Protein AF-A0A2E0XHA6-F1 (afdb_monomer)

Sequence (82 aa):
MTDQELANLHQGYRHSLTRGVKELPPITERPCGKRGRLAKSAAHNLWDQLKKYEAAVVLLFHEFLISLSVIIVLNGIRGCPR

pLDDT: mean 83.77, std 13.19, range [46.0, 97.44]

Mean predicted aligned error: 8.91 Å

Solvent-accessible surface area (backbone atoms only — not comparable to full-atom values): 5152 Å² total; per-residue (Å²): 133,54,75,66,54,52,50,51,50,50,51,52,49,53,53,47,57,63,53,50,60,75,72,47,77,84,78,77,76,79,63,85,93,68,86,78,82,80,81,69,54,71,65,55,53,48,52,53,49,51,65,73,40,43,70,61,54,49,51,51,51,52,55,50,52,53,53,50,52,51,50,51,54,67,58,60,71,75,75,74,82,134

Secondary structure (DSSP, 8-state):
--HHHHHHHHHHHHHHHHHHHHTSPPPPPPPTT--S-----HHHHHHHHHHHTHHHHHHHHHHHHHHHHHHHHHHHTT----

Nearest PDB structures (foldseek):
  3r84-assembly11_V  TM=3.447E-01  e=8.730E-01  Saccharomyces cerevisiae
  7ocs-assembly1_D  TM=3.787E-01  e=7.583E-01  Acinetobacter baumannii ATCC 19606 = CIP 70.34 = JCM 6841
  6nr8-assembly1_4  TM=3.924E-01  e=2.890E+00  Homo sapiens
  8i7r-assembly1_D5  TM=3.456E-01  e=8.915E+00  Mus musculus

Structure (mmCIF, N/CA/C/O backbone):
data_AF-A0A2E0XHA6-F1
#
_entry.id   AF-A0A2E0XHA6-F1
#
loop_
_atom_site.group_PDB
_atom_site.id
_atom_site.type_symbol
_atom_site.label_atom_id
_atom_site.label_alt_id
_atom_site.label_comp_id
_atom_site.label_asym_id
_atom_site.label_entity_id
_atom_site.label_seq_id
_atom_site.pdbx_PDB_ins_code
_atom_site.Cartn_x
_atom_site.Cartn_y
_atom_site.Cartn_z
_atom_site.occupancy
_atom_site.B_iso_or_equiv
_atom_site.auth_seq_id
_atom_site.auth_comp_id
_atom_site.auth_asym_id
_atom_site.auth_atom_id
_atom_site.pdbx_PDB_model_num
ATOM 1 N N . MET A 1 1 ? -12.614 4.388 16.016 1.00 69.12 1 MET A N 1
ATOM 2 C CA . MET A 1 1 ? -12.276 5.417 15.018 1.00 69.12 1 MET A CA 1
ATOM 3 C C . MET A 1 1 ? -13.553 5.882 14.334 1.00 69.12 1 MET A C 1
ATOM 5 O O . MET A 1 1 ? -14.478 5.086 14.219 1.00 69.12 1 MET A O 1
ATOM 9 N N . THR A 1 2 ? -13.624 7.145 13.928 1.00 84.31 2 THR A N 1
ATOM 10 C CA . THR A 1 2 ? -14.708 7.702 13.098 1.00 84.31 2 THR A CA 1
ATOM 11 C C . THR A 1 2 ? -14.443 7.440 11.611 1.00 84.31 2 THR A C 1
ATOM 13 O O . THR A 1 2 ? -13.299 7.191 11.222 1.00 84.31 2 THR A O 1
ATOM 16 N N . ASP A 1 3 ? -15.468 7.554 10.759 1.00 87.44 3 ASP A N 1
ATOM 17 C CA . ASP A 1 3 ? -15.311 7.432 9.296 1.00 87.44 3 ASP A CA 1
ATOM 18 C C . ASP A 1 3 ? -14.249 8.395 8.740 1.00 87.44 3 ASP A C 1
ATOM 20 O O . ASP A 1 3 ? -13.495 8.060 7.824 1.00 87.44 3 ASP A O 1
ATOM 24 N N . GLN A 1 4 ? -14.126 9.579 9.348 1.00 89.56 4 GLN A N 1
ATOM 25 C CA . GLN A 1 4 ? -13.118 10.571 8.987 1.00 89.56 4 GLN A CA 1
ATOM 26 C C . GLN A 1 4 ? -11.692 10.097 9.297 1.00 89.56 4 GLN A C 1
ATOM 28 O O . GLN A 1 4 ? -10.777 10.307 8.500 1.00 89.56 4 GLN A O 1
ATOM 33 N N . GLU A 1 5 ? -11.477 9.456 10.445 1.00 87.69 5 GLU A N 1
ATOM 34 C CA . GLU A 1 5 ? -10.162 8.930 10.825 1.00 87.69 5 GLU A CA 1
ATOM 35 C C . GLU A 1 5 ? -9.741 7.777 9.909 1.00 87.69 5 GLU A C 1
ATOM 37 O O . GLU A 1 5 ? -8.576 7.701 9.511 1.00 87.69 5 GLU A O 1
ATOM 42 N N . LEU A 1 6 ? -10.689 6.922 9.514 1.00 88.88 6 LEU A N 1
ATOM 43 C CA . LEU A 1 6 ? -10.438 5.855 8.547 1.00 88.88 6 LEU A CA 1
ATOM 44 C C . LEU A 1 6 ? -10.092 6.418 7.160 1.00 88.88 6 LEU A C 1
ATOM 46 O O . LEU A 1 6 ? -9.140 5.957 6.525 1.00 88.88 6 LEU A O 1
ATOM 50 N N . ALA A 1 7 ? -10.808 7.452 6.708 1.00 91.94 7 ALA A N 1
ATOM 51 C CA . ALA A 1 7 ? -10.506 8.144 5.456 1.00 91.94 7 ALA A CA 1
ATOM 52 C C . ALA A 1 7 ? -9.105 8.782 5.476 1.00 91.94 7 ALA A C 1
ATOM 54 O O . ALA A 1 7 ? -8.345 8.647 4.513 1.00 91.94 7 ALA A O 1
ATOM 55 N N . ASN A 1 8 ? -8.727 9.412 6.592 1.00 92.38 8 ASN A N 1
ATOM 56 C CA . ASN A 1 8 ? -7.400 9.999 6.774 1.00 92.38 8 ASN A CA 1
ATOM 57 C C . ASN A 1 8 ? -6.294 8.930 6.758 1.00 92.38 8 ASN A C 1
ATOM 59 O O . ASN A 1 8 ? -5.259 9.130 6.118 1.00 92.38 8 ASN A O 1
ATOM 63 N N . LEU A 1 9 ? -6.520 7.781 7.409 1.00 91.94 9 LEU A N 1
ATOM 64 C CA . LEU A 1 9 ? -5.593 6.645 7.396 1.00 91.94 9 LEU A CA 1
ATOM 65 C C . LEU A 1 9 ? -5.390 6.113 5.971 1.00 91.94 9 LEU A C 1
ATOM 67 O O . LEU A 1 9 ? -4.253 5.951 5.523 1.00 91.94 9 LEU A O 1
ATOM 71 N N . HIS A 1 10 ? -6.483 5.894 5.241 1.00 94.94 10 HIS A N 1
ATOM 72 C CA . HIS A 1 10 ? -6.439 5.428 3.857 1.00 94.94 10 HIS A CA 1
ATOM 73 C C . HIS A 1 10 ? -5.702 6.425 2.945 1.00 94.94 10 HIS A C 1
ATOM 75 O O . HIS A 1 10 ? -4.843 6.029 2.153 1.00 94.94 10 HIS A O 1
ATOM 81 N N . GLN A 1 11 ? -5.943 7.729 3.107 1.00 95.56 11 GLN A N 1
ATOM 82 C CA . GLN A 1 11 ? -5.227 8.763 2.357 1.00 95.56 11 GLN A CA 1
ATOM 83 C C . GLN A 1 11 ? -3.724 8.791 2.692 1.00 95.56 11 GLN A C 1
ATOM 85 O O . GLN A 1 11 ? -2.886 8.882 1.790 1.00 95.56 11 GLN A O 1
ATOM 90 N N . GLY A 1 12 ? -3.359 8.676 3.972 1.00 95.25 12 GLY A N 1
ATOM 91 C CA . GLY A 1 12 ? -1.961 8.596 4.411 1.00 95.25 12 GLY A CA 1
ATOM 92 C C . GLY A 1 12 ? -1.238 7.367 3.851 1.00 95.25 12 GLY A C 1
ATOM 93 O O . GLY A 1 12 ? -0.082 7.458 3.415 1.00 95.25 12 GLY A O 1
ATOM 94 N N . TYR A 1 13 ? -1.941 6.237 3.773 1.00 96.06 13 TYR A N 1
ATOM 95 C CA . TYR A 1 13 ? -1.443 5.020 3.141 1.00 96.06 13 TYR A CA 1
ATOM 96 C C . TYR A 1 13 ? -1.155 5.231 1.645 1.00 96.06 13 TYR A C 1
ATOM 98 O O . TYR A 1 13 ? -0.056 4.927 1.175 1.00 96.06 13 TYR A O 1
ATOM 106 N N . ARG A 1 14 ? -2.072 5.865 0.903 1.00 96.81 14 ARG A N 1
ATOM 107 C CA . ARG A 1 14 ? -1.872 6.207 -0.520 1.00 96.81 14 ARG A CA 1
ATOM 108 C C . ARG A 1 14 ? -0.702 7.146 -0.764 1.00 96.81 14 ARG A C 1
ATOM 110 O O . ARG A 1 14 ? 0.080 6.949 -1.702 1.00 96.81 14 ARG A O 1
ATOM 117 N N . HIS A 1 15 ? -0.551 8.158 0.086 1.00 96.62 15 HIS A N 1
ATOM 118 C CA . HIS A 1 15 ? 0.605 9.050 0.030 1.00 96.62 15 HIS A CA 1
ATOM 119 C C . HIS A 1 15 ? 1.913 8.282 0.251 1.00 96.62 15 HIS A C 1
ATOM 121 O O . HIS A 1 15 ? 2.880 8.500 -0.483 1.00 96.62 15 HIS A O 1
ATOM 127 N N . SER A 1 16 ? 1.926 7.344 1.198 1.00 95.25 16 SER A N 1
ATOM 128 C CA . SER A 1 16 ? 3.083 6.486 1.470 1.00 95.25 16 SER A CA 1
ATOM 129 C C . SER A 1 16 ? 3.412 5.577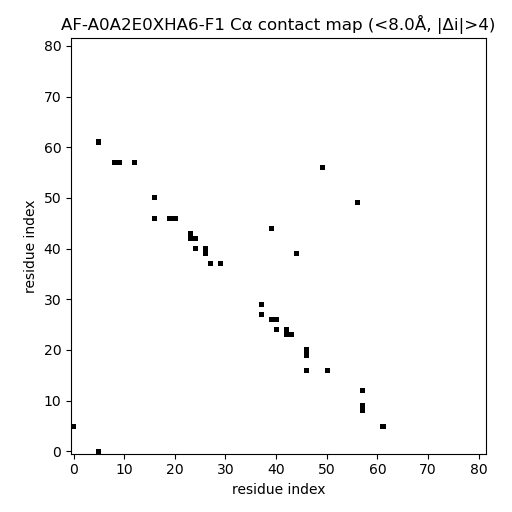 0.287 1.00 95.25 16 SER A C 1
ATOM 131 O O . SER A 1 16 ? 4.570 5.524 -0.119 1.00 95.25 16 SER A O 1
ATOM 133 N N . LEU A 1 17 ? 2.413 4.946 -0.343 1.00 96.00 17 LEU A N 1
ATOM 134 C CA . LEU A 1 17 ? 2.616 4.146 -1.558 1.00 96.00 17 LEU A CA 1
ATOM 135 C C . LEU A 1 17 ? 3.224 4.968 -2.695 1.00 96.00 1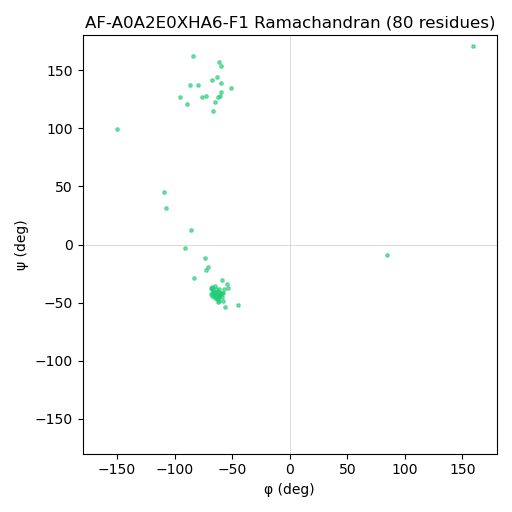7 LEU A C 1
ATOM 137 O O . LEU A 1 17 ? 4.124 4.486 -3.379 1.00 96.00 17 LEU A O 1
ATOM 141 N N . THR A 1 18 ? 2.757 6.204 -2.882 1.00 96.00 18 THR A N 1
ATOM 142 C CA . THR A 1 18 ? 3.240 7.103 -3.942 1.00 96.00 18 THR A CA 1
ATOM 143 C C . THR A 1 18 ? 4.691 7.521 -3.713 1.00 96.00 18 THR A C 1
ATOM 145 O O . THR A 1 18 ? 5.483 7.555 -4.653 1.00 96.00 18 THR A O 1
ATOM 148 N N . ARG A 1 19 ? 5.058 7.822 -2.461 1.00 96.06 19 ARG A N 1
ATOM 149 C CA . ARG A 1 19 ? 6.446 8.133 -2.093 1.00 96.06 19 ARG A CA 1
ATOM 150 C C . ARG A 1 19 ? 7.336 6.899 -2.202 1.00 96.06 19 ARG A C 1
ATOM 152 O O . ARG A 1 19 ? 8.408 6.993 -2.783 1.00 96.06 19 ARG A O 1
ATOM 159 N N . GLY A 1 20 ? 6.851 5.747 -1.743 1.00 94.12 20 GLY A N 1
ATOM 160 C CA . GLY A 1 20 ? 7.584 4.484 -1.753 1.00 94.12 20 GLY A CA 1
ATOM 161 C C . GLY A 1 20 ? 8.029 4.038 -3.144 1.00 94.12 20 GLY A C 1
ATOM 162 O O . GLY A 1 20 ? 9.099 3.457 -3.258 1.00 94.12 20 GLY A O 1
ATOM 163 N N . VAL A 1 21 ? 7.282 4.374 -4.207 1.00 94.31 21 VAL A N 1
ATOM 164 C CA . VAL A 1 21 ? 7.710 4.106 -5.597 1.00 94.31 21 VAL A CA 1
ATOM 165 C C . VAL A 1 21 ? 9.063 4.741 -5.914 1.00 94.31 21 VAL A C 1
ATOM 167 O O . VAL A 1 21 ? 9.859 4.139 -6.628 1.00 94.31 21 VAL A O 1
ATOM 170 N N . LYS A 1 22 ? 9.329 5.947 -5.402 1.00 93.62 22 LYS A N 1
ATOM 171 C CA . LYS A 1 22 ? 10.559 6.697 -5.700 1.00 93.62 22 LYS A CA 1
ATOM 172 C C . LYS A 1 22 ? 11.794 6.107 -5.021 1.00 93.62 22 LYS A C 1
ATOM 174 O O . LYS A 1 22 ? 12.897 6.324 -5.501 1.00 93.62 22 LYS A O 1
ATOM 179 N N . GLU A 1 23 ? 11.585 5.350 -3.949 1.00 93.62 23 GLU A N 1
ATOM 180 C CA . GLU A 1 23 ? 12.634 4.674 -3.181 1.00 93.62 23 GLU A CA 1
ATOM 181 C C . GLU A 1 23 ? 12.906 3.248 -3.691 1.00 93.62 23 GLU A C 1
ATOM 183 O O . GLU A 1 23 ? 13.775 2.546 -3.171 1.00 93.62 23 GLU A O 1
ATOM 188 N N . LEU A 1 24 ? 12.148 2.772 -4.690 1.00 92.25 24 LEU A N 1
ATOM 189 C CA . LEU A 1 24 ? 12.381 1.455 -5.271 1.00 92.25 24 LEU A CA 1
ATOM 190 C C . LEU A 1 24 ? 13.717 1.446 -6.029 1.00 92.25 24 LEU A C 1
ATOM 192 O O . LEU A 1 24 ? 14.053 2.417 -6.709 1.00 92.25 24 LEU A O 1
ATOM 196 N N . PRO A 1 25 ? 14.482 0.340 -5.958 1.00 91.19 25 PRO A N 1
ATOM 197 C CA . PRO A 1 25 ? 15.710 0.220 -6.734 1.00 91.19 25 PRO A CA 1
ATOM 198 C C . PRO A 1 25 ? 15.391 0.327 -8.232 1.00 91.19 25 PRO A C 1
ATOM 200 O O . PRO A 1 25 ? 14.291 -0.038 -8.641 1.00 91.19 25 PRO A O 1
ATOM 203 N N . PRO A 1 26 ? 16.327 0.767 -9.083 1.00 88.38 26 PRO A N 1
ATOM 204 C CA . PRO A 1 26 ? 16.089 0.804 -10.520 1.00 88.38 26 PRO A CA 1
ATOM 205 C C . PRO A 1 26 ? 15.781 -0.603 -11.052 1.00 88.38 26 PRO A C 1
ATOM 207 O O . PRO A 1 26 ? 16.403 -1.594 -10.658 1.00 88.38 26 PRO A O 1
ATOM 210 N N . ILE A 1 27 ? 14.805 -0.702 -11.954 1.00 82.75 27 ILE A N 1
ATOM 211 C CA . ILE A 1 27 ? 14.537 -1.945 -12.681 1.00 82.75 27 ILE A CA 1
ATOM 212 C C . ILE A 1 27 ? 15.664 -2.122 -13.694 1.00 82.75 27 ILE A C 1
ATOM 214 O O . ILE A 1 27 ? 15.941 -1.215 -14.474 1.00 82.75 27 ILE A O 1
ATOM 218 N N . THR A 1 28 ? 16.313 -3.286 -13.696 1.00 78.00 28 THR A N 1
ATOM 219 C CA . THR A 1 28 ? 17.325 -3.584 -14.707 1.00 78.00 28 THR A CA 1
ATOM 220 C C . THR A 1 28 ? 16.683 -3.596 -16.092 1.00 78.00 28 THR A C 1
ATOM 222 O O . THR A 1 28 ? 15.675 -4.270 -16.333 1.00 78.00 28 THR A O 1
ATOM 225 N N . GLU A 1 29 ? 17.256 -2.828 -17.015 1.00 75.19 29 GLU A N 1
ATOM 226 C CA . GLU A 1 29 ? 16.816 -2.830 -18.405 1.00 75.19 29 GLU A CA 1
ATOM 227 C C . GLU A 1 29 ? 17.040 -4.217 -19.017 1.00 75.19 29 GLU A C 1
ATOM 229 O O . GLU A 1 29 ? 18.012 -4.911 -18.699 1.00 75.19 29 GLU A O 1
ATOM 234 N N . ARG A 1 30 ? 16.128 -4.659 -19.895 1.00 73.19 30 ARG A N 1
ATOM 235 C CA . ARG A 1 30 ? 16.326 -5.935 -20.595 1.00 73.19 30 ARG A CA 1
ATOM 236 C C . ARG A 1 30 ? 17.546 -5.799 -21.506 1.00 73.19 30 ARG A C 1
ATOM 238 O O . ARG A 1 30 ? 17.496 -4.967 -22.412 1.00 73.19 30 ARG A O 1
ATOM 245 N N . PRO A 1 31 ? 18.578 -6.649 -21.371 1.00 70.62 31 PRO A N 1
ATOM 246 C CA . PRO A 1 31 ? 19.605 -6.726 -22.396 1.00 70.62 31 PRO A CA 1
ATOM 247 C C . PRO A 1 31 ? 18.952 -7.137 -23.721 1.00 70.62 31 PRO A C 1
ATOM 249 O O . PRO A 1 31 ? 18.144 -8.076 -23.763 1.00 70.62 31 PRO A O 1
ATOM 252 N N . CYS A 1 32 ? 19.272 -6.400 -24.788 1.00 69.81 32 CYS A N 1
ATOM 253 C CA . CYS A 1 32 ? 18.689 -6.602 -26.111 1.00 69.81 32 CYS A CA 1
ATOM 254 C C . CYS A 1 32 ? 18.796 -8.079 -26.547 1.00 69.81 32 CYS A C 1
ATOM 256 O O . CYS A 1 32 ? 19.809 -8.743 -26.340 1.00 69.81 32 CYS A O 1
ATOM 258 N N . GLY A 1 33 ? 17.707 -8.628 -27.091 1.00 71.19 33 GLY A N 1
ATOM 259 C CA . GLY A 1 33 ? 17.672 -9.997 -27.620 1.00 71.19 33 GLY A CA 1
ATOM 260 C C . GLY A 1 33 ? 17.396 -11.130 -26.618 1.00 71.19 33 GLY A C 1
ATOM 261 O O . GLY A 1 33 ? 17.120 -12.245 -27.059 1.00 71.19 33 GLY A O 1
ATOM 262 N N . LYS A 1 34 ? 17.380 -10.898 -25.293 1.00 73.44 34 LYS A N 1
ATOM 263 C CA . LYS A 1 34 ? 17.007 -11.951 -24.321 1.00 73.44 34 LYS A CA 1
ATOM 264 C C . LYS A 1 34 ? 15.497 -11.980 -24.045 1.00 73.44 34 LYS A C 1
ATOM 266 O O . LYS A 1 34 ? 14.906 -11.015 -23.559 1.00 73.44 34 LYS A O 1
ATOM 271 N N . ARG A 1 35 ? 14.864 -13.125 -24.323 1.00 67.88 35 ARG A N 1
ATOM 272 C CA . ARG A 1 35 ? 13.465 -13.426 -23.962 1.00 67.88 35 ARG A CA 1
ATOM 273 C C . ARG A 1 35 ? 13.401 -14.010 -22.542 1.00 67.88 35 ARG A C 1
ATOM 275 O O . ARG A 1 35 ? 14.227 -14.837 -22.181 1.00 67.88 35 ARG A O 1
ATOM 282 N N . GLY A 1 36 ? 12.428 -13.572 -21.739 1.00 72.50 36 GLY A N 1
ATOM 283 C CA . GLY A 1 36 ? 12.231 -14.017 -20.351 1.00 72.50 36 GLY A CA 1
ATOM 284 C C . GLY A 1 36 ? 11.411 -13.031 -19.507 1.00 72.50 36 GLY A C 1
ATOM 285 O O . GLY A 1 36 ? 11.118 -11.915 -19.953 1.00 72.50 36 GLY A O 1
ATOM 286 N N . ARG A 1 37 ? 11.018 -13.437 -18.290 1.00 73.69 37 ARG A N 1
ATOM 287 C CA . ARG A 1 37 ? 10.390 -12.551 -17.291 1.00 73.69 37 ARG A CA 1
ATOM 288 C C . ARG A 1 37 ? 11.480 -11.678 -16.666 1.00 73.69 37 ARG A C 1
ATOM 290 O O . ARG A 1 37 ? 12.477 -12.205 -16.188 1.00 73.69 37 ARG A O 1
ATOM 297 N N . LEU A 1 38 ? 11.290 -10.358 -16.670 1.00 71.50 38 LEU A N 1
ATOM 298 C CA . LEU A 1 38 ? 12.164 -9.449 -15.927 1.00 71.50 38 LEU A CA 1
ATOM 299 C C . LEU A 1 38 ? 12.089 -9.789 -14.441 1.00 71.50 38 LEU A C 1
ATOM 301 O O . LEU A 1 38 ? 10.991 -9.865 -13.880 1.00 71.50 38 LEU A O 1
ATOM 305 N N . ALA A 1 39 ? 13.245 -9.987 -13.817 1.00 74.38 39 ALA A N 1
ATOM 306 C CA . ALA A 1 39 ? 13.311 -10.129 -12.377 1.00 74.38 39 ALA A CA 1
ATOM 307 C C . ALA A 1 39 ? 12.921 -8.787 -11.744 1.00 74.38 39 ALA A C 1
ATOM 309 O O . ALA A 1 39 ? 13.604 -7.782 -11.922 1.00 74.38 39 ALA A O 1
ATOM 310 N N . LYS A 1 40 ? 11.800 -8.767 -11.019 1.00 81.19 40 LYS A N 1
ATOM 311 C CA . LYS A 1 40 ? 11.480 -7.666 -10.109 1.00 81.19 40 LYS A CA 1
ATOM 312 C C . LYS A 1 40 ? 12.274 -7.868 -8.827 1.00 81.19 40 LYS A C 1
ATOM 314 O O . LYS A 1 40 ? 12.326 -8.986 -8.311 1.00 81.19 40 LYS A O 1
ATOM 319 N N . SER A 1 41 ? 12.855 -6.795 -8.297 1.00 88.12 41 SER A N 1
ATOM 320 C CA . SER A 1 41 ? 13.426 -6.843 -6.951 1.00 88.12 41 SER A CA 1
ATOM 321 C C . SER A 1 41 ? 12.333 -7.163 -5.922 1.00 88.12 41 SER A C 1
ATOM 323 O O . SER A 1 41 ? 11.146 -6.910 -6.156 1.00 88.12 41 SER A O 1
ATOM 325 N N . ALA A 1 42 ? 12.725 -7.693 -4.761 1.00 90.00 42 ALA A N 1
ATOM 326 C CA . ALA A 1 42 ? 11.791 -7.974 -3.671 1.00 90.00 42 ALA A CA 1
ATOM 327 C C . ALA A 1 42 ? 10.963 -6.734 -3.281 1.00 90.00 42 ALA A C 1
ATOM 329 O O . ALA A 1 42 ? 9.762 -6.851 -3.053 1.00 90.00 42 ALA A O 1
ATOM 330 N N . ALA A 1 43 ? 11.577 -5.546 -3.310 1.00 93.69 43 ALA A N 1
ATOM 331 C CA . ALA A 1 43 ? 10.911 -4.277 -3.024 1.00 93.69 43 ALA A CA 1
ATOM 332 C C . ALA A 1 43 ? 9.761 -3.972 -4.001 1.00 93.69 43 ALA A C 1
ATOM 334 O O . ALA A 1 43 ? 8.671 -3.607 -3.569 1.00 93.69 43 ALA A O 1
ATOM 335 N N . HIS A 1 44 ? 9.954 -4.193 -5.307 1.00 93.25 44 HIS A N 1
ATOM 336 C CA . HIS A 1 44 ? 8.878 -4.014 -6.289 1.00 93.25 44 HIS A CA 1
ATOM 337 C C . HIS A 1 44 ? 7.746 -5.018 -6.094 1.00 93.25 44 HIS A C 1
ATOM 339 O O . HIS A 1 44 ? 6.577 -4.651 -6.183 1.00 93.25 44 HIS A O 1
ATOM 345 N N . ASN A 1 45 ? 8.087 -6.283 -5.824 1.00 92.38 45 ASN A N 1
ATOM 346 C CA . ASN A 1 45 ? 7.079 -7.309 -5.572 1.00 92.38 45 ASN A CA 1
ATOM 347 C C . ASN A 1 45 ? 6.244 -6.955 -4.337 1.00 92.38 45 ASN A C 1
ATOM 349 O O . ASN A 1 45 ? 5.023 -7.069 -4.381 1.00 92.38 45 ASN A O 1
ATOM 353 N N . LEU A 1 46 ? 6.888 -6.480 -3.266 1.00 94.19 46 LEU A N 1
ATOM 354 C CA . LEU A 1 46 ? 6.205 -6.023 -2.061 1.00 94.19 46 LEU A CA 1
ATOM 355 C C . LEU A 1 46 ? 5.289 -4.832 -2.354 1.00 94.19 46 LEU A C 1
ATOM 357 O O . LEU A 1 46 ? 4.116 -4.876 -1.996 1.00 94.19 46 LEU A O 1
ATOM 361 N N . TRP A 1 47 ? 5.787 -3.801 -3.038 1.00 95.50 47 TRP A N 1
ATOM 362 C CA . TRP A 1 47 ? 4.982 -2.628 -3.385 1.00 95.50 47 TRP A CA 1
ATOM 363 C C . TRP A 1 47 ? 3.741 -2.996 -4.213 1.00 95.50 47 TRP A C 1
ATOM 365 O O . TRP A 1 47 ? 2.643 -2.524 -3.917 1.00 95.50 47 TRP A O 1
ATOM 375 N N . ASP A 1 48 ? 3.884 -3.903 -5.187 1.00 94.56 48 ASP A N 1
ATOM 376 C CA . AS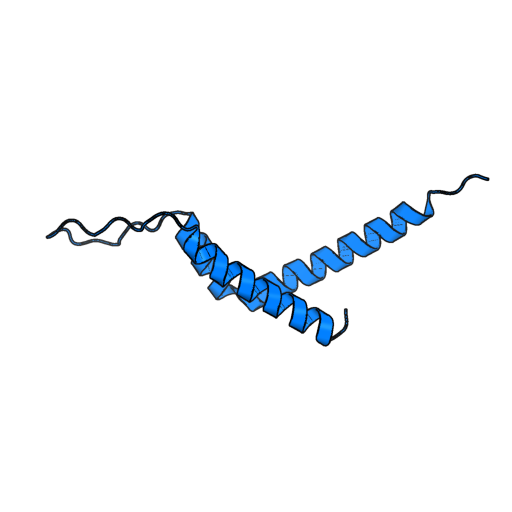P A 1 48 ? 2.750 -4.414 -5.965 1.00 94.56 48 ASP A CA 1
ATOM 377 C C . ASP A 1 48 ? 1.717 -5.123 -5.074 1.00 94.56 48 ASP A C 1
ATOM 379 O O . ASP A 1 48 ? 0.515 -4.933 -5.263 1.00 94.56 48 ASP A O 1
ATOM 383 N N . GLN A 1 49 ? 2.158 -5.941 -4.106 1.00 95.81 49 GLN A N 1
ATOM 384 C CA . GLN A 1 49 ? 1.245 -6.617 -3.175 1.00 95.81 49 GLN A CA 1
ATOM 385 C C . GLN A 1 49 ? 0.524 -5.620 -2.267 1.00 95.81 49 GLN A C 1
ATOM 387 O O . GLN A 1 49 ? -0.689 -5.726 -2.097 1.00 95.81 49 GLN A O 1
ATOM 392 N N . LEU A 1 50 ? 1.255 -4.645 -1.722 1.00 95.88 50 LEU A N 1
ATOM 393 C CA . LEU A 1 50 ? 0.699 -3.595 -0.872 1.00 95.88 50 LEU A CA 1
ATOM 394 C C . LEU A 1 50 ? -0.389 -2.819 -1.623 1.00 95.88 50 LEU A C 1
ATOM 396 O O . LEU A 1 50 ? -1.513 -2.707 -1.144 1.00 95.88 50 LEU A O 1
ATOM 400 N N . LYS A 1 51 ? -0.104 -2.395 -2.858 1.00 95.69 51 LYS A N 1
ATOM 401 C CA . LYS A 1 51 ? -1.090 -1.734 -3.717 1.00 95.69 51 LYS A CA 1
ATOM 402 C C . LYS A 1 51 ? -2.292 -2.633 -4.032 1.00 95.69 51 LYS A C 1
ATOM 404 O O . LYS A 1 51 ? -3.425 -2.162 -4.014 1.00 95.69 51 LYS A O 1
ATOM 409 N N . LYS A 1 52 ? -2.066 -3.915 -4.342 1.00 97.19 52 LYS A N 1
ATOM 410 C CA . LYS A 1 52 ? -3.137 -4.862 -4.698 1.00 97.19 52 LYS A CA 1
ATOM 411 C C . LYS A 1 52 ? -4.104 -5.109 -3.538 1.00 97.19 52 LYS A C 1
ATOM 413 O O . LYS A 1 52 ? -5.301 -5.247 -3.772 1.00 97.19 52 LYS A O 1
ATOM 418 N N . TYR A 1 53 ? -3.590 -5.181 -2.315 1.00 97.44 53 TYR A N 1
ATOM 419 C CA . TYR A 1 53 ? -4.369 -5.497 -1.118 1.00 97.44 53 TYR A CA 1
ATOM 420 C C . TYR A 1 53 ? -4.585 -4.278 -0.213 1.00 97.44 53 TYR A C 1
ATOM 422 O O . TYR A 1 53 ? -4.710 -4.433 0.999 1.00 97.44 53 TYR A O 1
ATOM 430 N N . GLU A 1 54 ? -4.675 -3.079 -0.802 1.00 95.25 54 GLU A N 1
ATOM 431 C CA . GLU A 1 54 ? -4.826 -1.795 -0.099 1.00 95.25 54 GLU A CA 1
ATOM 432 C C . GLU A 1 54 ? -5.875 -1.852 1.026 1.00 95.25 54 GLU A C 1
ATOM 434 O O . GLU A 1 54 ? -5.557 -1.558 2.175 1.00 95.25 54 GLU A O 1
ATOM 439 N N . ALA A 1 55 ? -7.092 -2.323 0.736 1.00 94.00 55 ALA A N 1
ATOM 440 C CA . ALA A 1 55 ? -8.165 -2.402 1.731 1.00 94.00 55 ALA A CA 1
ATOM 441 C C . ALA A 1 55 ? -7.828 -3.320 2.922 1.00 94.00 55 ALA A C 1
ATOM 443 O O . ALA A 1 55 ? -8.078 -2.963 4.072 1.00 94.00 55 ALA A O 1
ATOM 444 N N . ALA A 1 56 ? -7.225 -4.485 2.662 1.00 95.62 56 ALA A N 1
ATOM 445 C CA . ALA A 1 56 ? -6.847 -5.430 3.713 1.00 95.62 56 ALA A CA 1
ATOM 446 C C . ALA A 1 56 ? -5.706 -4.882 4.582 1.00 95.62 56 ALA A C 1
ATOM 448 O O . ALA A 1 56 ? -5.702 -5.071 5.795 1.00 95.62 56 ALA A O 1
ATOM 449 N N . VAL A 1 57 ? -4.758 -4.171 3.969 1.00 94.75 57 VAL A N 1
ATOM 450 C CA . VAL A 1 57 ? -3.639 -3.537 4.672 1.00 94.75 57 VAL A CA 1
ATOM 451 C C . VAL A 1 57 ? -4.132 -2.393 5.561 1.00 94.75 57 VAL A C 1
ATOM 453 O O . VAL A 1 57 ? -3.737 -2.314 6.722 1.00 94.75 57 VAL A O 1
ATOM 456 N N . VAL A 1 58 ? -5.029 -1.539 5.058 1.00 94.19 58 VAL A N 1
ATOM 457 C CA . VAL A 1 58 ? -5.640 -0.460 5.855 1.00 94.19 58 VAL A CA 1
ATOM 458 C C . VAL A 1 58 ? -6.422 -1.030 7.038 1.00 94.19 58 VAL A C 1
ATOM 460 O O . VAL A 1 58 ? -6.261 -0.537 8.153 1.00 94.19 58 VAL A O 1
ATOM 463 N N . LEU A 1 59 ? -7.202 -2.095 6.824 1.00 93.06 59 LEU A N 1
ATOM 464 C CA . LEU A 1 59 ? -7.926 -2.776 7.899 1.00 93.06 59 LEU A CA 1
ATOM 465 C C . LEU A 1 59 ? -6.968 -3.350 8.953 1.00 93.06 59 LEU A C 1
ATOM 467 O O . LEU A 1 59 ? -7.178 -3.154 10.144 1.00 93.06 59 LEU A O 1
ATOM 471 N N . LEU A 1 60 ? -5.880 -4.000 8.532 1.00 91.12 60 LEU A N 1
ATOM 472 C CA . LEU A 1 60 ? -4.876 -4.534 9.454 1.00 91.12 60 LEU A CA 1
ATOM 473 C C . LEU A 1 60 ? -4.268 -3.433 10.337 1.00 91.12 60 LEU A C 1
ATOM 475 O O . LEU A 1 60 ? -4.148 -3.609 11.548 1.00 91.12 60 LEU A O 1
ATOM 479 N N . PHE A 1 61 ? -3.900 -2.291 9.748 1.00 89.50 61 PHE A N 1
ATOM 480 C CA . PHE A 1 61 ? -3.355 -1.162 10.507 1.00 89.50 61 PHE A CA 1
ATOM 481 C C . PHE A 1 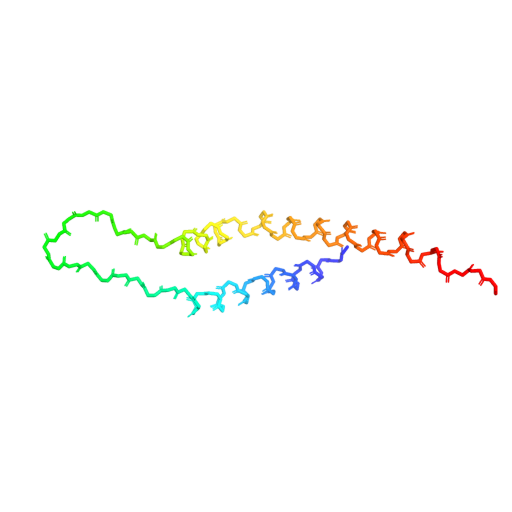61 ? -4.391 -0.526 11.433 1.00 89.50 61 PHE A C 1
ATOM 483 O O . PHE A 1 61 ? -4.048 -0.161 12.555 1.00 89.50 61 PHE A O 1
ATOM 490 N N . HIS A 1 62 ? -5.645 -0.426 10.992 1.00 88.75 62 HIS A N 1
ATOM 491 C CA . HIS A 1 62 ? -6.754 0.035 11.821 1.00 88.75 62 HIS A CA 1
ATOM 492 C C . HIS A 1 62 ? -6.895 -0.818 13.092 1.00 88.75 62 HIS A C 1
ATOM 494 O O . HIS A 1 62 ? -6.825 -0.284 14.201 1.00 88.75 62 HIS A O 1
ATOM 500 N N . GLU A 1 63 ? -6.992 -2.142 12.944 1.00 88.25 63 GLU A N 1
ATOM 501 C CA . GLU A 1 63 ? -7.120 -3.068 14.077 1.00 88.25 63 GLU A CA 1
ATOM 502 C C . GLU A 1 63 ? -5.895 -3.019 15.005 1.00 88.25 63 GLU A C 1
ATOM 504 O O . GLU A 1 63 ? -6.021 -3.006 16.233 1.00 88.25 63 GLU A O 1
ATOM 509 N N . PHE A 1 64 ? -4.692 -2.925 14.431 1.00 87.62 64 PHE A N 1
ATOM 510 C CA . PHE A 1 64 ? -3.455 -2.865 15.207 1.00 87.62 64 PHE A CA 1
ATOM 511 C C . PHE A 1 64 ? -3.340 -1.576 16.039 1.00 87.62 64 PHE A C 1
ATOM 513 O O . PHE A 1 64 ? -2.940 -1.626 17.204 1.00 87.62 64 PHE A O 1
ATOM 520 N N . LEU A 1 65 ? -3.730 -0.425 15.480 1.00 82.19 65 LEU A N 1
ATOM 521 C CA . LEU A 1 65 ? -3.721 0.863 16.186 1.00 82.19 65 LEU A CA 1
ATOM 522 C C . LEU A 1 65 ? -4.755 0.913 17.319 1.00 82.19 65 LEU A C 1
ATOM 524 O O . LEU A 1 65 ? -4.473 1.470 18.385 1.00 82.19 65 LEU A O 1
ATOM 528 N N . ILE A 1 66 ? -5.923 0.291 17.135 1.00 80.88 66 ILE A N 1
ATOM 529 C CA . ILE A 1 66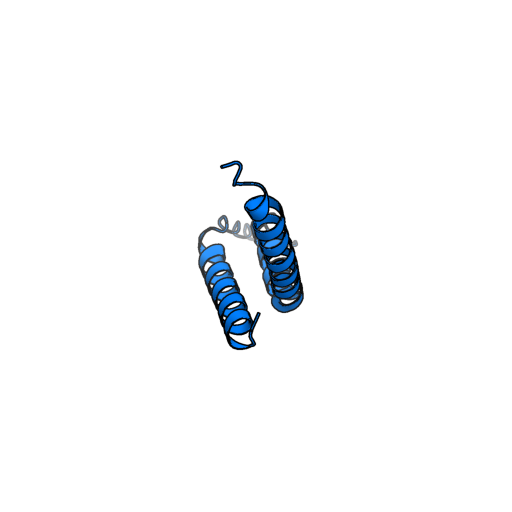 ? -6.918 0.141 18.207 1.00 80.88 66 ILE A CA 1
ATOM 530 C C . ILE A 1 66 ? -6.339 -0.711 19.338 1.00 80.88 66 ILE A C 1
ATOM 532 O O . ILE A 1 66 ? -6.380 -0.309 20.499 1.00 80.88 66 ILE A O 1
ATOM 536 N N . SER A 1 67 ? -5.719 -1.846 19.014 1.00 80.38 67 SER A N 1
ATOM 537 C CA . SER A 1 67 ? -5.119 -2.701 20.039 1.00 80.38 67 SER A CA 1
ATOM 538 C C . SER A 1 67 ? -3.984 -1.997 20.793 1.00 80.38 67 SER A C 1
ATOM 540 O O . SER A 1 67 ? -3.911 -2.099 22.017 1.00 80.38 67 SER A O 1
ATOM 542 N N . LEU A 1 68 ? -3.110 -1.264 20.096 1.00 79.12 68 LEU A N 1
ATOM 543 C CA . LEU A 1 68 ? -2.017 -0.518 20.728 1.00 79.12 68 LEU A CA 1
ATOM 544 C C . LEU A 1 68 ? -2.523 0.611 21.630 1.00 79.12 68 LEU A C 1
ATOM 546 O O . LEU A 1 68 ? -2.022 0.767 22.741 1.00 79.12 68 LEU A O 1
A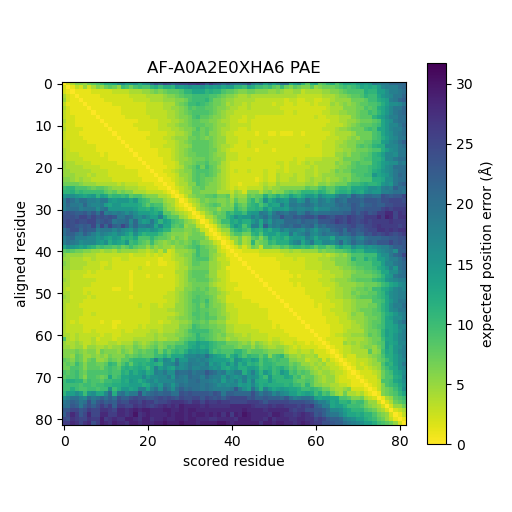TOM 550 N N . SER A 1 69 ? -3.522 1.377 21.188 1.00 78.38 69 SER A N 1
ATOM 551 C CA . SER A 1 69 ? -4.101 2.454 22.002 1.00 78.38 69 SER A CA 1
ATOM 552 C C . SER A 1 69 ? -4.782 1.913 23.261 1.00 78.38 69 SER A C 1
ATOM 554 O O . SER A 1 69 ? -4.563 2.452 24.344 1.00 78.38 69 SER A O 1
ATOM 556 N N . VAL A 1 70 ? -5.503 0.792 23.163 1.00 74.44 70 VAL A N 1
ATOM 557 C CA . VAL A 1 70 ? -6.081 0.101 24.327 1.00 74.44 70 VAL A CA 1
ATOM 558 C C . VAL A 1 70 ? -4.987 -0.368 25.289 1.00 74.44 70 VAL A C 1
ATOM 560 O O . VAL A 1 70 ? -5.096 -0.133 26.489 1.00 74.44 70 VAL A O 1
ATOM 563 N N . ILE A 1 71 ? -3.898 -0.963 24.794 1.00 74.50 71 ILE A N 1
ATOM 564 C CA . ILE A 1 71 ? -2.768 -1.390 25.635 1.00 74.50 71 ILE A CA 1
ATOM 565 C C . ILE A 1 71 ? -2.109 -0.190 26.326 1.00 74.50 71 ILE A C 1
ATOM 567 O O . ILE A 1 71 ? -1.829 -0.270 27.521 1.00 74.50 71 ILE A O 1
ATOM 571 N N . ILE A 1 72 ? -1.879 0.922 25.624 1.00 73.50 72 ILE A N 1
ATOM 572 C CA . ILE A 1 72 ? -1.288 2.136 26.210 1.00 73.50 72 ILE A CA 1
ATOM 573 C C . ILE A 1 72 ? -2.200 2.706 27.302 1.00 73.50 72 ILE A C 1
ATOM 575 O O . ILE A 1 72 ? -1.711 3.032 28.380 1.00 73.50 72 ILE A O 1
ATOM 579 N N . VAL A 1 73 ? -3.515 2.765 27.074 1.00 74.56 73 VAL A N 1
ATOM 580 C CA . VAL A 1 73 ? -4.485 3.232 28.080 1.00 74.56 73 VAL A CA 1
ATOM 581 C C . VAL A 1 73 ? -4.536 2.283 29.283 1.00 74.56 73 VAL A C 1
ATOM 583 O O . VAL A 1 73 ? -4.451 2.735 30.422 1.00 74.56 73 VAL A O 1
ATOM 586 N N . LEU A 1 74 ? -4.593 0.966 29.062 1.00 73.25 74 LEU A N 1
ATOM 587 C CA . LEU A 1 74 ? -4.624 -0.032 30.138 1.00 73.25 74 LEU A CA 1
ATOM 588 C C . LEU A 1 74 ? -3.331 -0.055 30.969 1.00 73.25 74 LEU A C 1
ATOM 590 O O . LEU A 1 74 ? -3.386 -0.266 32.181 1.00 73.25 74 LEU A O 1
ATOM 594 N N . ASN A 1 75 ? -2.171 0.175 30.346 1.00 73.06 75 ASN A N 1
ATOM 595 C CA . ASN A 1 75 ? -0.888 0.242 31.052 1.00 73.06 75 ASN A CA 1
ATOM 596 C C . ASN A 1 75 ? -0.624 1.625 31.677 1.00 73.06 75 ASN A C 1
ATOM 598 O O . ASN A 1 75 ? 0.018 1.698 32.723 1.00 73.06 75 ASN A O 1
ATOM 602 N N . GLY A 1 76 ? -1.161 2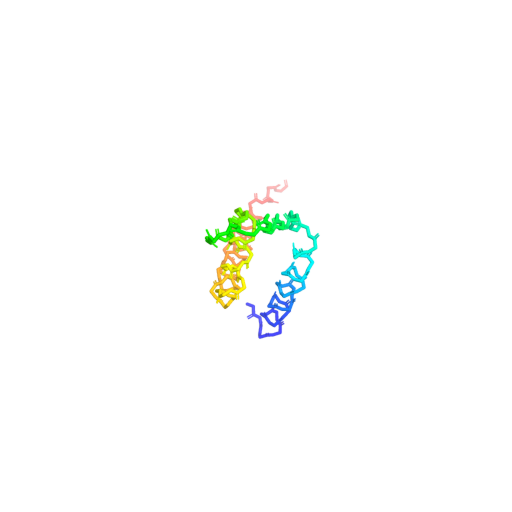.705 31.102 1.00 60.47 76 GLY A N 1
ATOM 603 C CA . GLY A 1 76 ? -1.040 4.078 31.607 1.00 60.47 76 GLY A CA 1
ATOM 604 C C . GLY A 1 76 ? -1.830 4.357 32.892 1.00 60.47 76 GLY A C 1
ATOM 605 O O . GLY A 1 76 ? -1.484 5.272 33.632 1.00 60.47 76 GLY A O 1
ATOM 606 N N . ILE A 1 77 ? -2.834 3.537 33.224 1.00 56.59 77 ILE A N 1
ATOM 607 C CA . ILE A 1 77 ? -3.589 3.643 34.491 1.00 56.59 77 ILE A CA 1
ATOM 608 C C . ILE A 1 77 ? -2.769 3.140 35.703 1.00 56.59 77 ILE A C 1
ATOM 610 O O . ILE A 1 77 ? -3.125 3.407 36.848 1.00 56.59 77 ILE A O 1
ATOM 614 N N . ARG A 1 78 ? -1.621 2.473 35.503 1.00 53.66 78 ARG A N 1
ATOM 615 C CA . ARG A 1 78 ? -0.770 1.974 36.608 1.00 53.66 78 ARG A CA 1
ATOM 616 C C . ARG A 1 78 ? 0.227 3.003 37.167 1.00 53.66 78 ARG A C 1
ATOM 618 O O . ARG A 1 78 ? 1.119 2.632 37.923 1.00 53.66 78 ARG A O 1
ATOM 625 N N . GLY A 1 79 ? 0.082 4.280 36.820 1.00 49.53 79 GLY A N 1
ATOM 626 C CA . GLY A 1 79 ? 1.034 5.342 37.149 1.00 49.53 79 GLY A CA 1
ATOM 627 C C . GLY A 1 79 ? 0.564 6.362 38.186 1.00 49.53 79 GLY A C 1
ATOM 628 O O . GLY A 1 79 ? 0.747 7.545 37.943 1.00 49.53 79 GLY A O 1
ATOM 629 N N . CYS A 1 80 ? -0.039 5.953 39.306 1.00 46.00 80 CYS A N 1
ATOM 630 C CA . CYS A 1 80 ? -0.118 6.797 40.511 1.00 46.00 80 CYS A CA 1
ATOM 631 C C . CYS A 1 80 ? -0.159 5.947 41.793 1.00 46.00 80 CYS A C 1
ATOM 633 O O . CYS A 1 80 ? -1.233 5.504 42.208 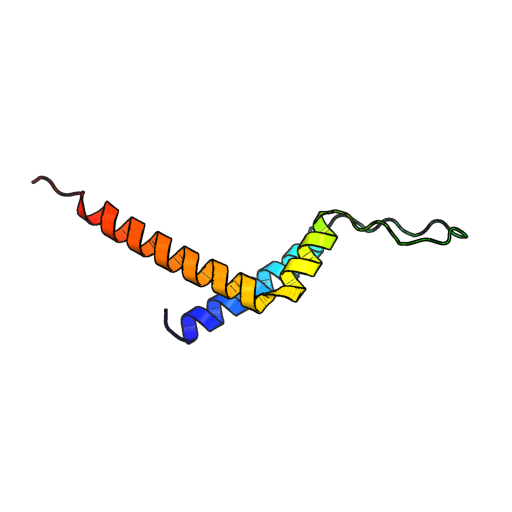1.00 46.00 80 CYS A O 1
ATOM 635 N N . PRO A 1 81 ? 0.973 5.775 42.491 1.00 49.03 81 PRO A N 1
ATOM 636 C CA . PRO A 1 81 ? 1.000 5.788 43.939 1.00 49.03 81 PRO A CA 1
ATOM 637 C C . PRO A 1 81 ? 1.367 7.202 44.420 1.00 49.03 81 PRO A C 1
ATOM 639 O O . PRO A 1 81 ? 2.340 7.783 43.953 1.00 49.03 81 PRO A O 1
ATOM 642 N N . ARG A 1 82 ? 0.498 7.705 45.302 1.00 49.41 82 ARG A N 1
ATOM 643 C CA . ARG A 1 82 ? 0.457 8.997 46.013 1.00 49.41 82 ARG A CA 1
ATOM 644 C C . ARG A 1 82 ? 1.766 9.763 46.193 1.00 49.41 82 ARG A C 1
ATOM 646 O O . ARG A 1 82 ? 2.753 9.145 46.641 1.00 49.41 82 ARG A O 1
#

Foldseek 3Di:
DDPVVLVVLLVVLVVVLVVLVVVADDQDDDDPPDDDDGDGDPSVVVSVVCVVCSVVVSVVVVVVVVVVVVVCVVVVVVPDDD

Radius of gyration: 20.12 Å; Cα contacts (8 Å, |Δi|>4): 19; chains: 1; bounding box: 35×25×74 Å

=== Feature glossary ===
Annotated list of the representations used here:

Nearest PDB structures. The Foldseek neighbor list gives the closest experimentally determined structures in the PDB, ranked by structural alignment. TM-score near 1 means near-identical fold; near 0.3 means only rough topology match. This is how one finds what a novel AlphaFold prediction most resembles in the solved-structure universe.

Foldseek 3Di. Foldseek's 3Di representation compresses backbone geometry into a per-residue letter drawn from a learned twenty-state alphabet. It captures the tertiary interaction pattern around each residue — which residues are packed against it in space, regardless of where they are in sequence.

Radius of gyration, Cα contacts, bounding box. Radius of gyration (Rg) is the root-mean-square distance of Cα atoms from their centroid — a single number for overall size and compactness. A globular domain of N residues has Rg ≈ 2.2·N^0.38 Å; an extended or disordered chain has a much larger Rg. The Cα contact count is the number of residue pairs whose Cα atoms are within 8 Å and are more than four positions apart in sequence — a standard proxy for tertiary packing density. The bounding box is the smallest axis-aligned box enclosing all Cα atoms.

InterPro / GO / CATH / organism. The annotation block draws on four external resources. InterPro: which protein families and domains the sequence belongs to. GO: standardized terms for what the protein does, what process it participates in, and where in the cell it acts. CATH: which structural fold it has in the CATH hierarchy. Organism: the species of origin.

mmCIF coordinates. The mmCIF block holds the 3D Cartesian coordinates of each backbone atom (N, Cα, C, O) in ångströms. mmCIF is the PDB's canonical archive format — a tagged-loop text representation of the atomic model.

pLDDT. pLDDT is the predicted lDDT-Cα score: AlphaFold's confidence that the local environment of each residue (all inter-atomic distances within 15 Å) is correctly placed. It is a per-residue number between 0 and 100, with higher meaning more reliable.

Backbone torsions (φ/ψ). φ (phi) and ψ (psi) are the two rotatable backbone dihedrals per residue: φ is the C(i-1)–N–Cα–C torsion, ψ is the N–Cα–C–N(i+1) torsion, both in degrees on (−180°, 180°]. α-helical residues cluster near (−60°, −45°); β-strand residues near (−120°, +130°). A Ramachandran plot is simply a scatter of (φ, ψ) for every residue.

B-factor. For experimental (PDB) structures, the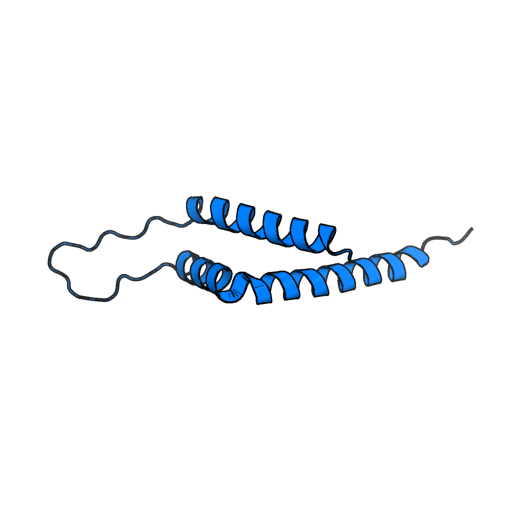 B-factor (temperature factor) quantifies the positional spread of each atom in the crystal — a combination of thermal vibration and static disorder — in units of Å². High B-factors mark flexible loops or poorly resolved regions; low B-factors mark the rigid, well-ordered core.

Secondary structure (3-state, P-SEA). SS3 is a coarse helix/strand/coil call (letters a/b/c) made by the P-SEA algorithm from inter-Cα distances and dihedrals. It is less detailed than DSSP but needs only Cα positions.

Predicted aligned error. Predicted aligned error is AlphaFold's pairwise confidence. Unlike pLDDT (per-residue), PAE is per-residue-pair and captures whether two parts of the structure are correctly placed relative to each other. Units are ångströms of expected positional error.

Solvent-accessible surface area. Solvent-accessible surface area (SASA) is the area in Å² traced out by the centre of a 1.4 Å probe sphere (a water molecule) rolled over the protein's van der Waals surface (Shrake–Rupley / Lee–Richards construction). Buried residues have near-zero SASA; fully exposed residues can exceed 200 Å². The total SASA scales roughly with the number of surface residues.

Secondary structure (8-state, DSSP). The SS8 string is DSSP's per-residue secondary-structure call. α-helix (H) means an i→i+4 H-bond ladder; β-strand (E) means the residue participates in a β-sheet; 3₁₀ (G) and π (I) are tighter and wider helices; T/S are turns/bends; '-' is loop.

Rendered structure images. Structure images are PyMOL renders from six orthogonal camera directions. Cartoon representation draws helices as coils and strands as arrows; sticks shows the backbone as bonds; surface shows the solvent-excluded envelope. Rainbow coloring maps sequence position to hue (blue→red, N→C); chain coloring assigns a distinct color per polypeptide.

Sequence. The amino-acid sequence is the protein's primary structure: the linear order of residues from the N-terminus to the C-terminus, written in one-letter code. Everything else here — the 3D coordinates, the secondary structure, the domain annotations — is ultimately a consequence of this string.

Contact-map, Ramachandran, and PAE plots. Three diagnostic plots accompany the record. The Cα contact map visualizes the tertiary structure as a 2D adjacency matrix (8 Å cutoff, sequence-local contacts suppressed). The Ramachandran plot shows the distribution of backbone (φ, ψ) torsions, with points in the α and β basins reflecting secondary structure content. The PAE plot shows AlphaFold's inter-residue confidence as a color matrix.